Protein AF-A0A8J7XXK4-F1 (afdb_monomer)

pLDDT: mean 81.75, std 8.4, range [49.34, 93.06]

Sequence (155 aa):
YISVLEEFHLPYLMPAKKNKKIKRIIKETKNFPAVMPYTMRRYKKTVEFTLVLVKDKKGKVRAFATTLLVDVSQADNLFDLYGNRWSIETSYSMLGEVRTKTASVTYAVRWFLVLFGLLLRNGYYLFNDIVKKFDHVTLITFSEEIMKITMKKDG

Solvent-accessible surface area (backbone atoms only — not comparable to full-atom values): 9059 Å² total; per-residue (Å²): 108,69,76,55,36,59,74,68,69,52,81,47,77,45,77,43,79,82,42,77,65,54,51,47,52,60,69,71,53,83,67,74,53,37,64,43,84,40,77,50,75,57,93,95,48,73,48,78,34,35,36,38,36,40,63,43,97,85,70,48,78,44,48,30,39,22,68,61,95,68,52,53,90,46,45,60,60,53,49,56,59,54,48,55,58,52,53,51,58,52,49,53,55,54,38,60,72,67,30,79,90,73,88,70,86,52,66,67,61,56,52,48,46,52,54,50,27,52,49,53,53,53,46,51,54,52,52,52,53,51,51,51,53,50,55,53,49,50,52,51,55,50,53,54,52,50,50,53,55,54,62,64,70,78,113

Structure (mmCIF, N/CA/C/O backbone):
data_AF-A0A8J7XXK4-F1
#
_entry.id   AF-A0A8J7XXK4-F1
#
loop_
_atom_site.group_PDB
_atom_site.id
_atom_site.type_symbol
_atom_site.label_atom_id
_atom_site.label_alt_id
_atom_site.label_comp_id
_atom_site.label_asym_id
_atom_site.label_entity_id
_atom_site.label_seq_id
_atom_site.pdbx_PDB_ins_code
_atom_site.Cartn_x
_atom_site.Cartn_y
_atom_site.Cartn_z
_atom_site.occupancy
_atom_site.B_iso_or_equiv
_atom_site.auth_seq_id
_atom_site.auth_comp_id
_atom_site.auth_asym_id
_atom_site.auth_atom_id
_atom_site.pdbx_PDB_model_num
ATOM 1 N N . TYR A 1 1 ? -12.596 6.237 -12.091 1.00 65.06 1 TYR A N 1
ATOM 2 C CA . TYR A 1 1 ? -11.872 5.015 -11.709 1.00 65.06 1 TYR A CA 1
ATOM 3 C C . TYR A 1 1 ? -12.823 3.987 -11.134 1.00 65.06 1 TYR A C 1
ATOM 5 O O . TYR A 1 1 ? -13.106 3.061 -11.866 1.00 65.06 1 TYR A O 1
ATOM 13 N N . ILE A 1 2 ? -13.419 4.179 -9.950 1.00 71.69 2 ILE A N 1
ATOM 14 C CA . ILE A 1 2 ? -14.341 3.161 -9.396 1.00 71.69 2 ILE A CA 1
ATOM 15 C C . ILE A 1 2 ? -15.514 2.838 -10.328 1.00 71.69 2 ILE A C 1
ATOM 17 O O . ILE A 1 2 ? -15.748 1.680 -10.623 1.00 71.69 2 ILE A O 1
ATOM 21 N N . SER A 1 3 ? -16.156 3.862 -10.896 1.00 69.94 3 SER A N 1
ATOM 22 C CA . SER A 1 3 ? -17.280 3.668 -11.824 1.00 69.94 3 SER A CA 1
ATOM 23 C C . SER A 1 3 ? -16.941 2.873 -13.089 1.00 69.94 3 SER A C 1
ATOM 25 O O . SER A 1 3 ? -17.845 2.396 -13.747 1.00 69.94 3 SER A O 1
ATOM 27 N N . VAL A 1 4 ? -15.662 2.823 -13.478 1.00 77.62 4 VAL A N 1
ATOM 28 C CA . VAL A 1 4 ? -15.205 2.031 -14.633 1.00 77.62 4 VAL A CA 1
ATOM 29 C C . VAL A 1 4 ? -14.972 0.588 -14.191 1.00 77.62 4 VAL A C 1
ATOM 31 O O . VAL A 1 4 ? -15.300 -0.339 -14.908 1.00 77.62 4 VAL A O 1
ATOM 34 N N . LEU A 1 5 ? -14.445 0.382 -12.982 1.00 79.50 5 LEU A N 1
ATOM 35 C CA . LEU A 1 5 ? -14.254 -0.958 -12.422 1.00 79.50 5 LEU A CA 1
ATOM 36 C C . LEU A 1 5 ? -15.592 -1.662 -12.159 1.00 79.50 5 LEU A C 1
ATOM 38 O O . LEU A 1 5 ? -15.695 -2.857 -12.410 1.00 79.50 5 LEU A O 1
ATOM 42 N N . GLU A 1 6 ? -16.609 -0.917 -11.713 1.00 75.06 6 GLU A N 1
ATOM 43 C CA . GLU A 1 6 ? -17.985 -1.423 -11.603 1.00 75.06 6 GLU A CA 1
ATOM 44 C C . GLU A 1 6 ? -18.561 -1.832 -12.962 1.00 75.06 6 GLU A C 1
ATOM 46 O O . GLU A 1 6 ? -19.175 -2.888 -13.055 1.00 75.06 6 GLU A O 1
ATOM 51 N N . GLU A 1 7 ? -18.327 -1.039 -14.013 1.00 78.88 7 GLU A N 1
ATOM 52 C CA . GLU A 1 7 ? -18.795 -1.334 -15.377 1.00 78.88 7 GLU A CA 1
ATOM 53 C C . GLU A 1 7 ? -18.223 -2.653 -15.918 1.00 78.88 7 GLU A C 1
ATOM 55 O O . GLU A 1 7 ? -18.919 -3.389 -16.609 1.00 78.88 7 GLU A O 1
ATOM 60 N N . PHE A 1 8 ? -16.983 -2.993 -15.552 1.00 80.75 8 PHE A N 1
ATOM 61 C CA . PHE A 1 8 ? -16.341 -4.258 -15.925 1.00 80.75 8 PHE A CA 1
ATOM 62 C C . PHE A 1 8 ? -16.510 -5.379 -14.886 1.00 80.75 8 PHE A C 1
ATOM 64 O O . PHE A 1 8 ? -15.898 -6.434 -15.036 1.00 80.75 8 PHE A O 1
ATOM 71 N N . HIS A 1 9 ? -17.297 -5.167 -13.824 1.00 78.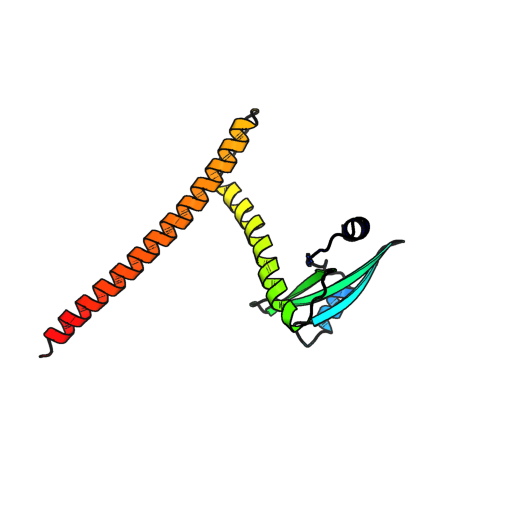19 9 HIS A N 1
ATOM 72 C CA . HIS A 1 9 ? -17.486 -6.119 -12.719 1.00 78.19 9 HIS A CA 1
ATOM 73 C C . HIS A 1 9 ? -16.173 -6.656 -12.118 1.00 78.19 9 HIS A C 1
ATOM 75 O O . HIS A 1 9 ? -16.098 -7.796 -11.656 1.00 78.19 9 HIS A O 1
ATOM 81 N N . LEU A 1 10 ? -15.119 -5.835 -12.112 1.00 84.12 10 LEU A N 1
ATOM 82 C CA . LEU A 1 10 ? -13.811 -6.255 -11.625 1.00 84.12 10 LEU A CA 1
ATOM 83 C C . LEU A 1 10 ? -13.718 -6.057 -10.108 1.00 84.12 10 LEU A C 1
ATOM 85 O O . LEU A 1 10 ? -13.879 -4.926 -9.633 1.00 84.12 10 LEU A O 1
ATOM 89 N N . PRO A 1 11 ? -13.395 -7.107 -9.331 1.00 84.69 11 PRO A N 1
ATOM 90 C CA . PRO A 1 11 ? -13.127 -6.945 -7.913 1.00 84.69 11 PRO A CA 1
ATOM 91 C C . PRO A 1 11 ? -11.886 -6.072 -7.724 1.00 84.69 11 PRO A C 1
ATOM 93 O O . PRO A 1 11 ? -10.870 -6.239 -8.401 1.00 84.69 11 PRO A O 1
ATOM 96 N N . TYR A 1 12 ? -11.953 -5.131 -6.785 1.00 87.44 12 TYR A N 1
ATOM 97 C CA . TYR A 1 12 ? -10.844 -4.221 -6.525 1.00 87.44 12 TYR A CA 1
ATOM 98 C C . TYR A 1 12 ? -10.587 -4.014 -5.038 1.00 87.44 12 TYR A C 1
ATOM 100 O O . TYR A 1 12 ? -11.476 -4.110 -4.193 1.00 87.44 12 TYR A O 1
ATOM 108 N N . LEU A 1 13 ? -9.343 -3.645 -4.748 1.00 88.88 13 LEU A N 1
ATOM 109 C CA . LEU A 1 13 ? -8.882 -3.117 -3.475 1.00 88.88 13 LEU A CA 1
ATOM 110 C C . LEU A 1 13 ? -7.990 -1.914 -3.776 1.00 88.88 13 LEU A C 1
ATOM 112 O O . LEU A 1 13 ? -7.030 -2.018 -4.543 1.00 88.88 13 LEU A O 1
ATOM 116 N N . MET A 1 14 ? -8.317 -0.754 -3.215 1.00 89.12 14 MET A N 1
ATOM 117 C CA . MET A 1 14 ? -7.556 0.472 -3.458 1.00 89.12 14 MET A CA 1
ATOM 118 C C . MET A 1 14 ? -7.688 1.473 -2.305 1.00 89.12 14 MET A C 1
ATOM 120 O O . MET A 1 14 ? -8.688 1.458 -1.587 1.00 89.12 14 MET A O 1
ATOM 124 N N . PRO A 1 15 ? -6.720 2.383 -2.114 1.00 88.88 15 PRO A N 1
ATOM 125 C CA . PRO A 1 15 ? -6.815 3.425 -1.104 1.00 88.88 15 PRO A CA 1
ATOM 126 C C . PRO A 1 15 ? -8.005 4.344 -1.387 1.00 88.88 15 PRO A C 1
ATOM 128 O O . PRO A 1 15 ? -8.162 4.894 -2.481 1.00 88.88 15 PRO A O 1
ATOM 131 N N . ALA A 1 16 ? -8.833 4.559 -0.370 1.00 88.75 16 ALA A N 1
ATOM 132 C CA . ALA A 1 16 ? -9.951 5.479 -0.444 1.00 88.75 16 ALA A CA 1
ATOM 133 C C . ALA A 1 16 ? -9.450 6.930 -0.370 1.00 88.75 16 ALA A C 1
ATOM 135 O O . ALA A 1 16 ? -8.697 7.321 0.532 1.00 88.75 16 ALA A O 1
ATOM 136 N N . LYS A 1 17 ? -9.906 7.776 -1.301 1.00 84.50 17 LYS A N 1
ATOM 137 C CA . LYS A 1 17 ? -9.600 9.212 -1.271 1.00 84.50 17 LYS A CA 1
ATOM 138 C C . LYS A 1 17 ? -10.250 9.843 -0.038 1.00 84.50 17 LYS A C 1
ATOM 140 O O . LYS A 1 17 ? -11.468 9.812 0.107 1.00 84.50 17 LYS A O 1
ATOM 145 N N . LYS A 1 18 ? -9.446 10.462 0.835 1.00 82.06 18 LYS A N 1
ATOM 146 C CA . LYS A 1 18 ? -9.906 11.073 2.097 1.00 82.06 18 LYS A CA 1
ATOM 147 C C . LYS A 1 18 ? -10.739 12.345 1.866 1.00 82.06 18 LYS A C 1
ATOM 149 O O . LYS A 1 18 ? -10.266 13.462 2.077 1.00 82.06 18 LYS A O 1
ATOM 154 N N . ASN A 1 19 ? -11.992 12.172 1.457 1.00 85.12 19 ASN A N 1
ATOM 155 C CA . ASN A 1 19 ? -12.988 13.240 1.354 1.00 85.12 19 ASN A CA 1
ATOM 156 C C . ASN A 1 19 ? -13.443 13.709 2.746 1.00 85.12 19 ASN A C 1
ATOM 158 O O . ASN A 1 19 ? -13.247 12.999 3.732 1.00 85.12 19 ASN A O 1
ATOM 162 N N . LYS A 1 20 ? -14.098 14.879 2.837 1.00 86.31 20 LYS A N 1
ATOM 163 C CA . LYS A 1 20 ? -14.615 15.426 4.113 1.00 86.31 20 LYS A CA 1
ATOM 164 C C . LYS A 1 20 ? -15.434 14.389 4.905 1.00 86.31 20 LYS A C 1
ATOM 166 O O . LYS A 1 20 ? -15.213 14.245 6.101 1.00 86.31 20 LYS A O 1
ATOM 171 N N . LYS A 1 21 ? -16.287 13.608 4.224 1.00 86.81 21 LYS A N 1
ATOM 172 C CA . LYS A 1 21 ? -17.058 12.503 4.827 1.00 86.81 21 LYS A CA 1
ATOM 173 C C . LYS A 1 21 ? -16.168 11.400 5.405 1.00 86.81 21 LYS A C 1
ATOM 175 O O . LYS A 1 21 ? -16.293 11.086 6.575 1.00 86.81 21 LYS A O 1
ATOM 180 N N . ILE A 1 22 ? -15.227 10.865 4.626 1.00 86.00 22 ILE A N 1
ATOM 181 C CA . ILE A 1 22 ? -14.320 9.802 5.096 1.00 86.00 22 ILE A CA 1
ATOM 182 C C . ILE A 1 22 ? -13.448 10.299 6.255 1.00 86.00 22 ILE A C 1
ATOM 184 O O . ILE A 1 22 ? -13.238 9.577 7.219 1.00 86.00 22 ILE A O 1
ATOM 188 N N . LYS A 1 23 ? -12.982 11.554 6.219 1.00 87.88 23 LYS A N 1
ATOM 189 C CA . LYS A 1 23 ? -12.253 12.156 7.348 1.00 87.88 23 LYS A CA 1
ATOM 190 C C . LYS A 1 23 ? -13.109 12.241 8.614 1.00 87.88 23 LYS A C 1
ATOM 192 O O . LYS A 1 23 ? -12.571 12.064 9.699 1.00 87.88 23 LYS A O 1
ATOM 197 N N . ARG A 1 24 ? -14.406 12.528 8.476 1.00 89.56 24 ARG A N 1
ATOM 198 C CA . ARG A 1 24 ? -15.360 12.540 9.589 1.00 89.56 24 ARG A CA 1
ATOM 199 C C . ARG A 1 24 ? -15.573 11.131 10.146 1.00 89.56 24 ARG A C 1
ATOM 201 O O . ARG A 1 24 ? -15.362 10.944 11.334 1.00 89.56 24 ARG A O 1
ATOM 208 N N . ILE A 1 25 ? -15.822 10.149 9.278 1.00 89.88 25 ILE A N 1
ATOM 209 C CA . ILE A 1 25 ? -15.951 8.733 9.660 1.00 89.88 25 ILE A CA 1
ATOM 210 C C . ILE A 1 25 ? -14.699 8.259 10.411 1.00 89.88 25 ILE A C 1
ATOM 212 O O . ILE A 1 25 ? -14.811 7.666 11.475 1.00 89.88 25 ILE A O 1
ATOM 216 N N . ILE A 1 26 ? -13.499 8.592 9.922 1.00 88.88 26 ILE A N 1
ATOM 217 C CA . ILE A 1 26 ? -12.234 8.252 10.597 1.00 88.88 26 ILE A CA 1
ATOM 218 C C . ILE A 1 26 ? -12.151 8.848 12.012 1.00 88.88 26 ILE A C 1
ATOM 220 O O . ILE A 1 26 ? -11.579 8.214 12.888 1.00 88.88 26 ILE A O 1
ATOM 224 N N . LYS A 1 27 ? -12.680 10.059 12.238 1.00 88.00 27 LYS A N 1
ATOM 225 C CA . LYS A 1 27 ? -12.685 10.700 13.566 1.00 88.00 27 LYS A CA 1
ATOM 226 C C . LYS A 1 27 ? -13.733 10.103 14.506 1.00 88.00 27 LYS A C 1
ATOM 228 O O . LYS A 1 27 ? -13.501 10.052 15.705 1.00 88.00 27 LYS A O 1
ATOM 233 N N . GLU A 1 28 ? -14.883 9.714 13.966 1.00 90.00 28 GLU A N 1
ATOM 234 C CA . GLU A 1 28 ? -15.996 9.135 14.730 1.00 90.00 28 GLU A CA 1
ATOM 235 C C . GLU A 1 28 ? -15.746 7.657 15.075 1.00 90.00 28 GLU A C 1
ATOM 237 O O . GLU A 1 28 ? -16.246 7.157 16.080 1.00 90.00 28 GLU A O 1
ATOM 242 N N . THR A 1 29 ? -14.929 6.967 14.276 1.00 88.81 29 THR A N 1
ATOM 243 C CA . THR A 1 29 ? -14.558 5.565 14.495 1.00 88.81 29 THR A CA 1
ATOM 244 C C . THR A 1 29 ? -13.586 5.442 15.669 1.00 88.81 29 THR A C 1
ATOM 246 O O . THR A 1 29 ? -12.462 5.939 15.606 1.00 88.81 29 THR A O 1
ATOM 249 N N . LYS A 1 30 ? -14.012 4.752 16.733 1.00 83.50 30 LYS A N 1
ATOM 250 C CA . LYS A 1 30 ? -13.186 4.485 17.925 1.00 83.50 30 LYS A CA 1
ATOM 251 C C . LYS A 1 30 ? -12.437 3.151 17.855 1.00 83.50 30 LYS A C 1
ATOM 253 O O . LYS A 1 30 ? -11.295 3.082 18.302 1.00 83.50 30 LYS A O 1
ATOM 258 N N . ASN A 1 31 ? -13.055 2.130 17.259 1.00 86.12 31 ASN A N 1
ATOM 259 C CA . ASN A 1 31 ? -12.498 0.780 17.174 1.00 86.12 31 ASN A CA 1
ATOM 260 C C . ASN A 1 31 ? -11.933 0.521 15.776 1.00 86.12 31 ASN A C 1
ATOM 262 O O . ASN A 1 31 ? -12.589 0.815 14.779 1.00 86.12 31 ASN A O 1
ATOM 266 N N . PHE A 1 32 ? -10.722 -0.029 15.721 1.00 86.75 32 PHE A N 1
ATOM 267 C CA . PHE A 1 32 ? -10.061 -0.466 14.494 1.00 86.75 32 PHE A CA 1
ATOM 268 C C . PHE A 1 32 ? -9.635 -1.933 14.654 1.00 86.75 32 PHE A C 1
ATOM 270 O O . PHE A 1 32 ? -9.229 -2.290 15.762 1.00 86.75 32 PHE A O 1
ATOM 277 N N . PRO A 1 33 ? -9.659 -2.741 13.583 1.00 89.94 33 PRO A N 1
ATOM 278 C CA . PRO A 1 33 ? -10.149 -2.410 12.242 1.00 89.94 33 PRO A CA 1
ATOM 279 C C . PRO A 1 33 ? -11.673 -2.199 12.186 1.00 89.94 33 PRO A C 1
ATOM 281 O O . PRO A 1 33 ? -12.415 -2.682 13.035 1.00 89.94 33 PRO A O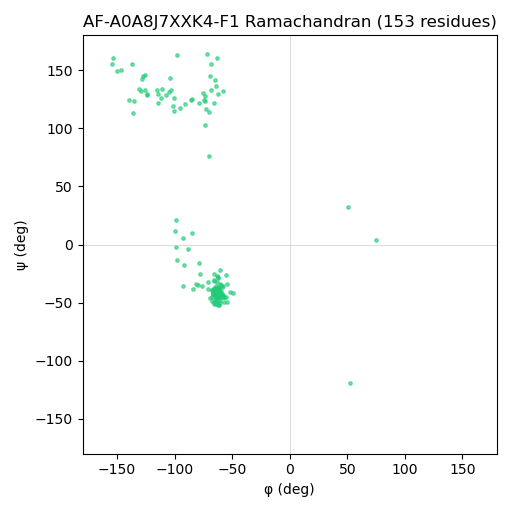 1
ATOM 284 N N . ALA A 1 34 ? -12.143 -1.425 11.206 1.00 90.81 34 ALA A N 1
ATOM 285 C CA . ALA A 1 34 ? -13.569 -1.186 10.988 1.00 90.81 34 ALA A CA 1
ATOM 286 C C . ALA A 1 34 ? -13.931 -1.408 9.522 1.00 9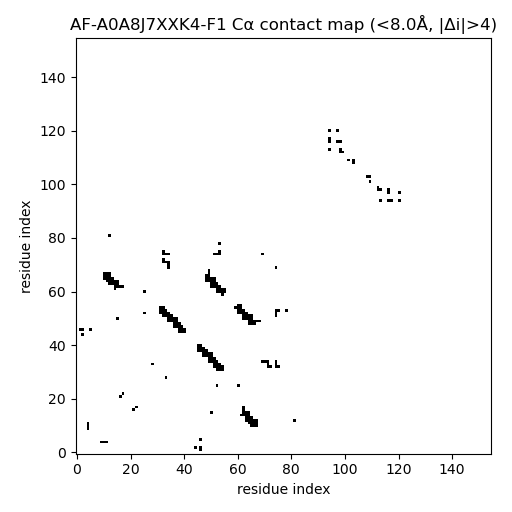0.81 34 ALA A C 1
ATOM 288 O O . ALA A 1 34 ? -13.254 -0.902 8.624 1.00 90.81 34 ALA A O 1
ATOM 289 N N . VAL A 1 35 ? -15.021 -2.134 9.292 1.00 91.75 35 VAL A N 1
ATOM 290 C CA . VAL A 1 35 ? -15.549 -2.432 7.961 1.00 91.75 35 VAL A CA 1
ATOM 291 C C . VAL A 1 35 ? -16.992 -1.957 7.900 1.00 91.75 35 VAL A C 1
ATOM 293 O O . VAL A 1 35 ? -17.783 -2.254 8.790 1.00 91.75 35 VAL A O 1
ATOM 296 N N . MET A 1 36 ? -17.334 -1.182 6.874 1.00 92.19 36 MET A N 1
ATOM 297 C CA . MET A 1 36 ? -18.692 -0.669 6.701 1.00 92.19 36 MET A CA 1
ATOM 298 C C . MET A 1 36 ? -19.039 -0.474 5.225 1.00 92.19 36 MET A C 1
ATOM 300 O O . MET A 1 36 ? -18.157 -0.130 4.434 1.00 92.19 36 MET A O 1
ATOM 304 N N . PRO A 1 37 ? -20.314 -0.625 4.835 1.00 90.69 37 PRO A N 1
ATOM 305 C CA . PRO A 1 37 ? -20.760 -0.218 3.511 1.00 90.69 37 PRO A CA 1
ATOM 306 C C . PRO A 1 37 ? -20.634 1.304 3.355 1.00 90.69 37 PRO A C 1
ATOM 308 O O . PRO A 1 37 ? -20.885 2.075 4.285 1.00 90.69 37 PRO A O 1
ATOM 311 N N . TYR A 1 38 ? -20.231 1.755 2.171 1.00 89.69 38 TYR A N 1
ATOM 312 C CA . TYR A 1 38 ? -20.075 3.165 1.849 1.00 89.69 38 TYR A CA 1
ATOM 313 C C . TYR A 1 38 ? -20.571 3.478 0.442 1.00 89.69 38 TYR A C 1
ATOM 315 O O . TYR A 1 38 ? -20.072 2.968 -0.559 1.00 89.69 38 TYR A O 1
ATOM 323 N N . THR A 1 39 ? -21.499 4.426 0.374 1.00 87.19 39 THR A N 1
ATOM 324 C CA . THR A 1 39 ? -22.027 4.929 -0.891 1.00 87.19 39 THR A CA 1
ATOM 325 C C . THR A 1 39 ? -21.379 6.265 -1.234 1.00 87.19 39 THR A C 1
ATOM 327 O O . THR A 1 39 ? -21.506 7.269 -0.517 1.00 87.19 39 THR A O 1
ATOM 330 N N . MET A 1 40 ? -20.694 6.310 -2.373 1.00 84.69 40 MET A N 1
ATOM 331 C CA . MET A 1 40 ? -20.127 7.529 -2.927 1.00 84.69 40 MET A CA 1
ATOM 332 C C . MET A 1 40 ? -21.021 8.063 -4.041 1.00 84.69 40 MET A C 1
ATOM 334 O O . MET A 1 40 ? -21.122 7.479 -5.115 1.00 84.69 40 MET A O 1
ATOM 338 N N . ARG A 1 41 ? -21.607 9.242 -3.818 1.00 82.56 41 ARG A N 1
ATOM 339 C CA . ARG A 1 41 ? -22.350 9.971 -4.850 1.00 82.56 41 ARG A CA 1
ATOM 340 C C . ARG A 1 41 ? -21.489 11.080 -5.441 1.00 82.56 41 ARG A C 1
ATOM 342 O O . ARG A 1 41 ? -20.985 11.936 -4.709 1.00 82.56 41 ARG A O 1
ATOM 349 N N . ARG A 1 42 ? -21.335 11.093 -6.765 1.00 79.25 42 ARG A N 1
ATOM 350 C CA . ARG A 1 42 ? -20.688 12.182 -7.505 1.00 79.25 42 ARG A CA 1
ATOM 351 C C . ARG A 1 42 ? -21.510 12.516 -8.750 1.00 79.25 42 ARG A C 1
ATOM 353 O O . ARG A 1 42 ? -21.578 11.728 -9.689 1.00 79.25 42 ARG A O 1
ATOM 360 N N . TYR A 1 43 ? -22.099 13.713 -8.763 1.00 79.75 43 TYR A N 1
ATOM 361 C CA . TYR A 1 43 ? -23.044 14.154 -9.797 1.00 79.75 43 TYR A CA 1
ATOM 362 C C . TYR A 1 43 ? -24.182 13.133 -10.000 1.00 79.75 43 TYR A C 1
ATOM 364 O O . TYR A 1 43 ? -24.916 12.854 -9.051 1.00 79.75 43 TYR A O 1
ATOM 372 N N . LYS A 1 44 ? -24.316 12.579 -11.214 1.00 77.31 44 LYS A N 1
ATOM 373 C CA . LYS A 1 44 ? -25.331 11.582 -11.589 1.00 77.31 44 LYS A CA 1
ATOM 374 C C . LYS A 1 44 ? -24.909 10.127 -11.336 1.00 77.31 44 LYS A C 1
ATOM 376 O O . LYS A 1 44 ? -25.715 9.239 -11.572 1.00 77.31 44 LYS A O 1
ATOM 381 N N . LYS A 1 45 ? -23.674 9.867 -10.886 1.00 79.38 45 LYS A N 1
ATOM 382 C CA . LYS A 1 45 ? -23.191 8.505 -10.614 1.00 79.38 45 LYS A CA 1
ATOM 383 C C . LYS A 1 45 ? -23.145 8.236 -9.111 1.00 79.38 45 LYS A C 1
ATOM 385 O O . LYS A 1 45 ? -22.588 9.032 -8.345 1.00 79.38 45 LYS A O 1
ATOM 390 N N . THR A 1 46 ? -23.714 7.105 -8.722 1.00 84.00 46 THR A N 1
ATOM 391 C CA . THR A 1 46 ? -23.664 6.549 -7.371 1.00 84.00 46 THR A CA 1
ATOM 392 C C . THR A 1 46 ? -22.907 5.236 -7.458 1.00 84.00 46 THR A C 1
ATOM 394 O O . THR A 1 46 ? -23.149 4.467 -8.378 1.00 84.00 46 THR A O 1
ATOM 397 N N . VAL A 1 47 ? -21.956 5.047 -6.553 1.00 83.81 47 VAL A N 1
ATOM 398 C CA . VAL A 1 47 ? -21.050 3.896 -6.508 1.00 83.81 47 VAL A CA 1
ATOM 399 C C . VAL A 1 47 ? -21.095 3.352 -5.088 1.00 83.81 47 VAL A C 1
ATOM 401 O O . VAL A 1 47 ? -20.974 4.139 -4.139 1.00 83.81 47 VAL A O 1
ATOM 404 N N . GLU A 1 48 ? -21.249 2.044 -4.938 1.00 87.62 48 GLU A N 1
ATOM 405 C CA . GLU A 1 48 ? -21.339 1.377 -3.639 1.00 87.62 48 GLU A CA 1
ATOM 406 C C . GLU A 1 48 ? -20.142 0.463 -3.429 1.00 87.62 48 GLU A C 1
ATOM 408 O O . GLU A 1 48 ? -19.770 -0.327 -4.290 1.00 87.62 48 GLU A O 1
ATOM 413 N N . PHE A 1 49 ? -19.491 0.600 -2.279 1.00 89.81 49 PHE A N 1
ATOM 414 C CA . PHE A 1 49 ? -18.342 -0.226 -1.949 1.00 89.81 49 PHE A CA 1
ATOM 415 C C . PHE A 1 49 ? -18.168 -0.374 -0.448 1.00 89.81 49 PHE A C 1
ATOM 417 O O . PHE A 1 49 ? -18.630 0.446 0.343 1.00 89.81 49 PHE A O 1
ATOM 424 N N . THR A 1 50 ? -17.423 -1.390 -0.049 1.00 91.69 50 THR A N 1
ATOM 425 C CA . THR A 1 50 ? -17.017 -1.604 1.333 1.00 91.69 50 THR A CA 1
ATOM 426 C C . THR A 1 50 ? -15.844 -0.683 1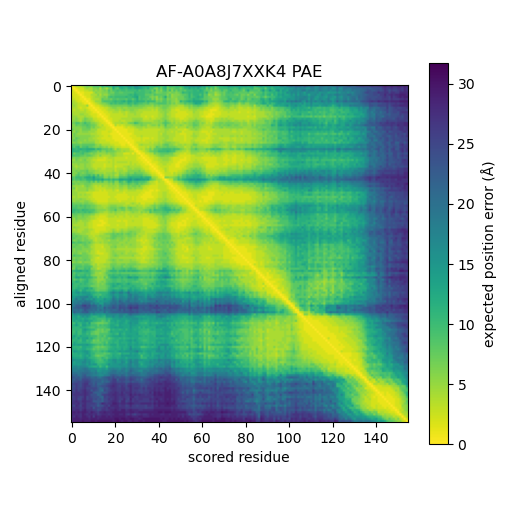.667 1.00 91.69 50 THR A C 1
ATOM 428 O O . THR A 1 50 ? -14.794 -0.707 1.016 1.00 91.69 50 THR A O 1
ATOM 431 N N . LEU A 1 51 ? -16.023 0.165 2.678 1.00 91.81 51 LEU A N 1
ATOM 432 C CA . LEU A 1 51 ? -14.976 0.994 3.257 1.00 91.81 51 LEU A CA 1
ATOM 433 C C . LEU A 1 51 ? -14.319 0.234 4.411 1.00 91.81 51 LEU A C 1
ATOM 435 O O . LEU A 1 51 ? -14.972 -0.106 5.395 1.00 91.81 51 LEU A O 1
ATOM 439 N N . VAL A 1 52 ? -13.012 0.025 4.299 1.00 93.06 52 VAL A N 1
ATOM 440 C CA . VAL A 1 52 ? -12.191 -0.639 5.314 1.00 93.06 52 VAL A CA 1
ATOM 441 C C . VAL A 1 52 ? -11.245 0.386 5.932 1.00 93.06 52 VAL A C 1
ATOM 443 O O . VAL A 1 52 ? -10.518 1.085 5.219 1.00 93.06 52 VAL A O 1
ATOM 446 N N . LEU A 1 53 ? -11.256 0.499 7.257 1.00 93.00 53 LEU A N 1
ATOM 447 C CA . LEU A 1 53 ? -10.384 1.373 8.033 1.00 93.00 53 LEU A CA 1
ATOM 448 C C . LEU A 1 53 ? -9.443 0.534 8.894 1.00 93.00 53 LEU A C 1
ATOM 450 O O . LEU A 1 53 ? -9.892 -0.228 9.745 1.00 93.00 53 LEU A O 1
ATOM 454 N N . VAL A 1 54 ? -8.141 0.727 8.701 1.00 91.88 54 VAL A N 1
ATOM 455 C CA . VAL A 1 54 ? -7.080 -0.006 9.407 1.00 91.88 54 VAL A CA 1
ATOM 456 C C . VAL A 1 54 ? -6.097 0.988 10.010 1.00 91.88 54 VAL A C 1
ATOM 458 O O . VAL A 1 54 ? -5.799 2.033 9.414 1.00 91.88 54 VAL A O 1
ATOM 461 N N . LYS A 1 55 ? -5.592 0.685 11.206 1.00 90.50 55 LYS A N 1
ATOM 462 C CA . LYS A 1 55 ? -4.560 1.482 11.868 1.00 90.50 55 LYS A CA 1
ATOM 463 C C . LYS A 1 55 ? -3.194 0.873 11.555 1.00 90.50 55 LYS A C 1
ATOM 465 O O . LYS A 1 55 ? -2.911 -0.257 11.912 1.00 90.50 55 LYS A O 1
ATOM 470 N N . ASP A 1 56 ? -2.354 1.647 10.878 1.00 85.06 56 ASP A N 1
ATOM 471 C CA . ASP A 1 56 ? -0.969 1.272 10.571 1.00 85.06 56 ASP A CA 1
ATOM 472 C C . ASP A 1 56 ? -0.154 1.111 11.876 1.00 85.06 56 ASP A C 1
ATOM 474 O O . ASP A 1 56 ? -0.500 1.717 12.895 1.00 85.06 56 ASP A O 1
ATOM 478 N N . LYS A 1 57 ? 0.983 0.400 11.842 1.00 81.94 57 LYS A N 1
ATOM 479 C CA . LYS A 1 57 ? 1.898 0.212 12.992 1.00 81.94 57 LYS A CA 1
ATOM 480 C C . LYS A 1 57 ? 2.363 1.543 13.600 1.00 81.94 57 LYS A C 1
ATOM 482 O O . LYS A 1 57 ? 2.650 1.632 14.786 1.00 81.94 57 LYS A O 1
ATOM 487 N N . LYS A 1 58 ? 2.376 2.613 12.794 1.00 82.12 58 LYS A N 1
ATOM 488 C CA . LYS A 1 58 ? 2.677 4.001 13.204 1.00 82.12 58 LYS A CA 1
ATOM 489 C C . LYS A 1 58 ? 1.470 4.769 13.769 1.00 82.12 58 LYS A C 1
ATOM 491 O O . LYS A 1 58 ? 1.502 5.991 13.874 1.00 82.12 58 LYS A O 1
ATOM 496 N N . GLY A 1 59 ? 0.355 4.091 14.026 1.00 82.88 59 GLY A N 1
ATOM 497 C CA . GLY A 1 59 ? -0.882 4.669 14.544 1.00 82.88 59 GLY A CA 1
ATOM 498 C C . GLY A 1 59 ? -1.712 5.475 13.537 1.00 82.88 59 GLY A C 1
ATOM 499 O O . GLY A 1 59 ? -2.739 6.047 13.904 1.00 82.88 59 GLY A O 1
ATOM 500 N N . LYS A 1 60 ? -1.304 5.529 12.263 1.00 87.12 60 LYS A N 1
ATOM 501 C CA . LYS A 1 60 ? -1.981 6.309 11.219 1.00 87.12 60 LYS A CA 1
ATOM 502 C C . LYS A 1 60 ? -3.138 5.518 10.613 1.00 87.12 60 LYS A C 1
ATOM 504 O O . LYS A 1 60 ? -2.930 4.444 10.062 1.00 87.12 60 LYS A O 1
ATOM 509 N N . VAL A 1 61 ? -4.339 6.099 10.615 1.00 89.31 61 VAL A N 1
ATOM 510 C CA . VAL A 1 61 ? -5.512 5.465 9.994 1.00 89.31 61 VAL A CA 1
ATOM 511 C C . VAL A 1 61 ? -5.425 5.526 8.466 1.00 89.31 61 VAL A C 1
ATOM 513 O O . VAL A 1 61 ? -5.311 6.603 7.846 1.00 89.31 61 VAL A O 1
ATOM 516 N N . ARG A 1 62 ? -5.496 4.348 7.857 1.00 89.62 62 ARG A N 1
ATOM 517 C CA . ARG A 1 62 ? -5.581 4.103 6.420 1.00 89.62 62 ARG A CA 1
ATOM 518 C C . ARG A 1 62 ? -7.016 3.717 6.081 1.00 89.62 62 ARG A C 1
ATOM 520 O O . ARG A 1 62 ? -7.693 3.079 6.874 1.00 89.62 62 ARG A O 1
ATOM 527 N N . ALA A 1 63 ? -7.478 4.169 4.923 1.00 91.44 63 ALA A N 1
ATOM 528 C CA . ALA A 1 63 ? -8.829 3.914 4.449 1.00 91.44 63 ALA A CA 1
ATOM 529 C C . ALA A 1 63 ? -8.742 3.285 3.063 1.00 91.44 63 ALA A C 1
ATOM 531 O O . ALA A 1 63 ? -8.014 3.803 2.211 1.00 91.44 63 ALA A O 1
ATOM 532 N N . PHE A 1 64 ? -9.490 2.213 2.845 1.00 91.38 64 PHE A N 1
ATOM 533 C CA . PHE A 1 64 ? -9.531 1.452 1.605 1.00 91.38 64 PHE A CA 1
ATOM 534 C C . PHE A 1 64 ? -10.962 1.302 1.120 1.00 91.38 64 PHE A C 1
ATOM 536 O O . PHE A 1 64 ? -11.886 1.201 1.917 1.00 91.38 64 PHE A O 1
ATOM 543 N N . ALA A 1 65 ? -11.122 1.316 -0.194 1.00 91.12 65 ALA A N 1
ATOM 544 C CA . ALA A 1 65 ? -12.356 1.001 -0.884 1.00 91.12 65 ALA A CA 1
ATOM 545 C C . ALA A 1 65 ? -12.189 -0.368 -1.544 1.00 91.12 65 ALA A C 1
ATOM 547 O O . ALA A 1 65 ? -11.205 -0.588 -2.262 1.00 91.12 65 ALA A O 1
ATOM 548 N N . THR A 1 66 ? -13.137 -1.268 -1.311 1.00 90.50 66 THR A N 1
ATOM 549 C CA . THR A 1 66 ? -13.125 -2.605 -1.896 1.00 90.50 66 THR A CA 1
ATOM 550 C C . THR A 1 66 ? -14.530 -3.115 -2.191 1.00 90.50 66 THR A C 1
ATOM 552 O O . THR A 1 66 ? -15.480 -2.741 -1.513 1.00 90.50 66 THR A O 1
ATOM 555 N N . THR A 1 67 ? -14.651 -3.963 -3.207 1.00 88.69 67 THR A N 1
ATOM 556 C CA . THR A 1 67 ? -15.867 -4.753 -3.488 1.00 88.69 67 THR A CA 1
ATOM 557 C C . THR A 1 67 ? -15.732 -6.182 -2.949 1.00 88.69 67 THR A C 1
ATOM 559 O O . THR A 1 67 ? -16.652 -6.982 -3.053 1.00 88.69 67 THR A O 1
ATOM 562 N N . LEU A 1 68 ? -14.577 -6.522 -2.366 1.00 86.81 68 LEU A N 1
ATOM 563 C CA . LEU A 1 68 ? -14.351 -7.822 -1.749 1.00 86.81 68 LEU A CA 1
ATOM 564 C C . LEU A 1 68 ? -15.196 -7.955 -0.476 1.00 86.81 68 LEU A C 1
ATOM 566 O O . LEU A 1 68 ? -15.379 -6.989 0.272 1.00 86.81 68 LEU A O 1
ATOM 570 N N . LEU A 1 69 ? -15.670 -9.173 -0.216 1.00 84.75 69 LEU A N 1
ATOM 571 C CA . LEU A 1 69 ? -16.274 -9.537 1.061 1.00 84.75 69 LEU A CA 1
ATOM 572 C C . LEU A 1 69 ? -15.153 -9.665 2.093 1.00 84.75 69 LEU A C 1
ATOM 574 O O . LEU A 1 69 ? -14.389 -10.628 2.084 1.00 84.75 69 LEU A O 1
ATOM 578 N N . VAL A 1 70 ? -15.023 -8.647 2.937 1.00 86.38 70 VAL A N 1
ATOM 579 C CA . VAL A 1 70 ? -13.969 -8.543 3.947 1.00 86.38 70 VAL A CA 1
ATOM 580 C C . VAL A 1 70 ? -14.637 -8.362 5.291 1.00 86.38 70 VAL A C 1
ATOM 582 O O . VAL A 1 70 ? -15.490 -7.493 5.442 1.00 86.38 70 VAL A O 1
ATOM 585 N N . ASP A 1 71 ? -14.233 -9.172 6.257 1.00 89.25 71 ASP A N 1
ATOM 586 C CA . ASP A 1 71 ? -14.636 -9.016 7.646 1.00 89.25 71 ASP A CA 1
ATOM 587 C C . ASP A 1 71 ? -13.551 -8.275 8.446 1.00 89.25 71 ASP A C 1
ATOM 589 O O . ASP A 1 71 ? -12.395 -8.174 8.023 1.00 89.25 71 ASP A O 1
ATOM 593 N N . VAL A 1 72 ? -13.915 -7.765 9.621 1.00 88.50 72 VAL A N 1
ATOM 594 C CA . VAL A 1 72 ? -13.019 -7.082 10.562 1.00 88.50 72 VAL A CA 1
ATOM 595 C C . VAL A 1 72 ? -11.781 -7.933 10.858 1.00 88.50 72 VAL A C 1
ATOM 597 O O . VAL A 1 72 ? -10.670 -7.410 10.843 1.00 88.50 72 VAL A O 1
ATOM 600 N N . SER A 1 73 ? -11.951 -9.248 11.024 1.00 88.44 73 SER A N 1
ATOM 601 C CA . SER A 1 73 ? -10.853 -10.198 11.260 1.00 88.44 73 SER A CA 1
ATOM 602 C C . SER A 1 73 ? -9.830 -10.281 10.115 1.00 88.44 73 SER A C 1
ATOM 604 O O . SER A 1 73 ? -8.661 -10.575 10.349 1.00 88.44 73 SER A O 1
ATOM 606 N N . GLN A 1 74 ? -10.250 -10.007 8.876 1.00 88.56 74 GLN A N 1
ATOM 607 C CA . GLN A 1 74 ? -9.415 -10.101 7.673 1.00 88.56 74 GLN A CA 1
ATOM 608 C C . GLN A 1 74 ? -8.841 -8.749 7.234 1.00 88.56 74 GLN A C 1
ATOM 610 O O . GLN A 1 74 ? -7.948 -8.701 6.388 1.00 88.56 74 GLN A O 1
ATOM 615 N N . ALA A 1 75 ? -9.348 -7.644 7.785 1.00 88.31 75 ALA A N 1
ATOM 616 C CA . ALA A 1 75 ? -9.017 -6.294 7.346 1.00 88.31 75 ALA A CA 1
ATOM 617 C C . ALA A 1 75 ? -7.521 -5.960 7.488 1.00 88.31 75 ALA A C 1
ATOM 619 O O . ALA A 1 75 ? -6.946 -5.359 6.579 1.00 88.31 75 ALA A O 1
ATOM 620 N N . ASP A 1 76 ? -6.887 -6.377 8.587 1.00 87.88 76 ASP A N 1
ATOM 621 C CA . ASP A 1 76 ? -5.459 -6.134 8.827 1.00 87.88 76 ASP A CA 1
ATOM 622 C C . ASP A 1 76 ? -4.577 -6.948 7.869 1.00 87.88 76 ASP A C 1
ATOM 624 O O . ASP A 1 76 ? -3.699 -6.392 7.209 1.00 87.88 76 ASP A O 1
ATOM 628 N N . ASN A 1 77 ? -4.878 -8.238 7.686 1.00 88.19 77 ASN A N 1
ATOM 629 C CA . ASN A 1 77 ? -4.173 -9.086 6.717 1.00 88.19 77 ASN A CA 1
ATOM 630 C C . ASN A 1 77 ? -4.301 -8.547 5.289 1.00 88.19 77 ASN A C 1
ATOM 632 O O . ASN A 1 77 ? -3.331 -8.513 4.530 1.00 88.19 77 ASN A O 1
ATOM 636 N N . LEU A 1 78 ? -5.498 -8.094 4.915 1.00 86.25 78 LEU A N 1
ATOM 637 C CA . LEU A 1 78 ? -5.741 -7.508 3.604 1.00 86.25 78 LEU A CA 1
ATOM 638 C C . LEU A 1 78 ? -4.947 -6.209 3.405 1.00 86.25 78 LEU A C 1
ATOM 640 O O . LEU A 1 78 ? -4.466 -5.939 2.302 1.00 86.25 78 LEU A O 1
ATOM 644 N N . PHE A 1 79 ? -4.786 -5.411 4.463 1.00 85.75 79 PHE A N 1
ATOM 645 C CA . PHE A 1 79 ? -3.948 -4.218 4.443 1.00 85.75 79 PHE A CA 1
ATOM 646 C C . PHE A 1 79 ? -2.469 -4.557 4.239 1.00 85.75 79 PHE A C 1
ATOM 648 O O . PHE A 1 79 ? -1.821 -3.939 3.390 1.00 85.75 79 PHE A O 1
ATOM 655 N N . ASP A 1 80 ? -1.955 -5.553 4.954 1.00 86.38 80 ASP A N 1
ATOM 656 C CA . ASP A 1 80 ? -0.566 -5.997 4.823 1.00 86.38 80 ASP A CA 1
ATOM 657 C C . ASP A 1 80 ? -0.288 -6.560 3.420 1.00 86.38 80 ASP A C 1
ATOM 659 O O . ASP A 1 80 ? 0.685 -6.169 2.769 1.00 86.38 80 ASP A O 1
ATOM 663 N N . LEU A 1 81 ? -1.203 -7.376 2.885 1.00 85.44 81 LEU A N 1
ATOM 664 C CA . LEU A 1 81 ? -1.156 -7.863 1.502 1.00 85.44 81 LEU A CA 1
ATOM 665 C C . LEU A 1 81 ? -1.174 -6.715 0.488 1.00 85.44 81 LEU A C 1
ATOM 667 O O . LEU A 1 81 ? -0.404 -6.725 -0.474 1.00 85.44 81 LEU A O 1
ATOM 671 N N . TYR A 1 82 ? -2.006 -5.692 0.705 1.00 86.56 82 TYR A N 1
ATOM 672 C CA . TYR A 1 82 ? -2.000 -4.497 -0.139 1.00 86.56 82 TYR A CA 1
ATOM 673 C C . TYR A 1 82 ? -0.668 -3.738 -0.051 1.00 86.56 82 TYR A C 1
ATOM 675 O O . TYR A 1 82 ? -0.216 -3.166 -1.045 1.00 86.56 82 TYR A O 1
ATOM 683 N N . GLY A 1 83 ? -0.001 -3.759 1.104 1.00 81.19 83 GLY A N 1
ATOM 684 C CA . GLY A 1 83 ? 1.346 -3.220 1.292 1.00 81.19 83 GLY A CA 1
ATOM 685 C C . GLY A 1 83 ? 2.368 -3.791 0.303 1.00 81.19 83 GLY A C 1
ATOM 686 O O . GLY A 1 83 ? 3.209 -3.045 -0.204 1.00 81.19 83 GLY A O 1
ATOM 687 N N . ASN A 1 84 ? 2.237 -5.061 -0.090 1.00 82.31 84 ASN A N 1
ATOM 688 C CA . ASN A 1 84 ? 3.115 -5.679 -1.091 1.00 82.31 84 ASN A CA 1
ATOM 689 C C . ASN A 1 84 ? 3.022 -4.995 -2.464 1.00 82.31 84 ASN A C 1
ATOM 691 O O . ASN A 1 84 ? 4.016 -4.924 -3.186 1.00 82.31 84 ASN A O 1
ATOM 695 N N . ARG A 1 85 ? 1.876 -4.395 -2.814 1.00 84.00 85 ARG A N 1
ATOM 696 C CA . ARG A 1 85 ? 1.751 -3.578 -4.031 1.00 84.00 85 ARG A CA 1
ATOM 697 C C . ARG A 1 85 ? 2.664 -2.353 -3.986 1.00 84.00 85 ARG A C 1
ATOM 699 O O . ARG A 1 85 ? 3.268 -2.005 -4.997 1.00 84.00 85 ARG A O 1
ATOM 706 N N . TRP A 1 86 ? 2.789 -1.708 -2.826 1.00 75.75 86 TRP A N 1
ATOM 707 C CA . TRP A 1 86 ? 3.679 -0.555 -2.654 1.00 75.75 86 TRP A CA 1
ATOM 708 C C . TRP A 1 86 ? 5.156 -0.938 -2.814 1.00 75.75 86 TRP A C 1
ATOM 710 O O . TRP A 1 86 ? 5.962 -0.140 -3.297 1.00 75.75 86 TRP A O 1
ATOM 720 N N . SER A 1 87 ? 5.509 -2.180 -2.466 1.00 73.19 87 SER A N 1
ATOM 721 C CA . SER A 1 87 ? 6.854 -2.719 -2.694 1.00 73.19 87 SER A CA 1
ATOM 722 C C . SER A 1 87 ? 7.242 -2.679 -4.177 1.00 73.19 87 SER A C 1
ATOM 724 O O . SER A 1 87 ? 8.385 -2.362 -4.506 1.00 73.19 87 SER A O 1
ATOM 726 N N . ILE A 1 88 ? 6.286 -2.898 -5.088 1.00 77.75 88 ILE A N 1
ATOM 727 C CA . ILE A 1 88 ? 6.513 -2.811 -6.538 1.00 77.75 88 ILE A CA 1
ATOM 728 C C . ILE A 1 88 ? 6.848 -1.370 -6.948 1.00 77.75 88 ILE A C 1
ATOM 730 O O . ILE A 1 88 ? 7.853 -1.142 -7.615 1.00 77.75 88 ILE A O 1
ATOM 734 N N . GLU A 1 89 ? 6.058 -0.385 -6.515 1.00 77.94 89 GLU A N 1
ATOM 735 C CA . GLU A 1 89 ? 6.283 1.039 -6.826 1.00 77.94 89 GLU A CA 1
ATOM 736 C C . GLU A 1 89 ? 7.622 1.550 -6.265 1.00 77.94 89 GLU A C 1
ATOM 738 O O . GLU A 1 89 ? 8.383 2.245 -6.947 1.00 77.94 89 GLU A O 1
ATOM 743 N N . THR A 1 90 ? 7.956 1.116 -5.048 1.00 78.25 90 THR A N 1
ATOM 744 C CA . THR A 1 90 ? 9.253 1.394 -4.418 1.00 78.25 90 THR A CA 1
ATOM 745 C C . THR A 1 90 ? 10.390 0.754 -5.217 1.00 78.25 90 THR A C 1
ATOM 747 O O . THR A 1 90 ? 11.394 1.405 -5.501 1.00 78.25 90 THR A O 1
ATOM 750 N N . SER A 1 91 ? 10.218 -0.498 -5.649 1.00 75.81 91 SER A N 1
ATOM 751 C CA . SER A 1 91 ? 11.205 -1.216 -6.461 1.00 75.81 91 SER A CA 1
ATOM 752 C C . SER A 1 91 ? 11.436 -0.546 -7.818 1.00 75.81 91 SER A C 1
ATOM 754 O O . SER A 1 91 ? 12.581 -0.464 -8.256 1.00 75.81 91 SER A O 1
ATOM 756 N N . TYR A 1 92 ? 10.392 -0.006 -8.458 1.00 77.19 92 TYR A N 1
ATOM 757 C CA . TYR A 1 92 ? 10.529 0.773 -9.694 1.00 77.19 92 TYR A CA 1
ATOM 758 C C . TYR A 1 92 ? 11.253 2.105 -9.483 1.00 77.19 92 TYR A C 1
ATOM 760 O O . TYR A 1 92 ? 12.073 2.483 -10.319 1.00 77.19 92 TYR A O 1
ATOM 768 N N . SER A 1 93 ? 10.988 2.798 -8.374 1.00 77.19 93 SER A N 1
ATOM 769 C CA . SER A 1 93 ? 11.707 4.032 -8.027 1.00 77.19 9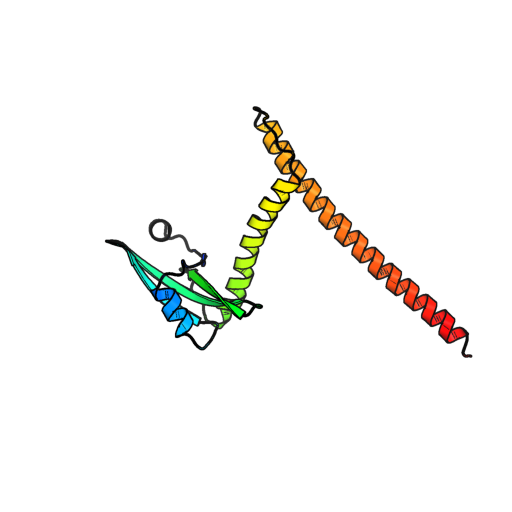3 SER A CA 1
ATOM 770 C C . SER A 1 93 ? 13.206 3.765 -7.862 1.00 77.19 93 SER A C 1
ATOM 772 O O . SER A 1 93 ? 14.020 4.429 -8.497 1.00 77.19 93 SER A O 1
ATOM 774 N N . MET A 1 94 ? 13.563 2.714 -7.115 1.00 75.19 94 MET A N 1
ATOM 775 C CA . MET A 1 94 ? 14.954 2.276 -6.932 1.00 75.19 94 MET A CA 1
ATOM 776 C C . MET A 1 94 ? 15.608 1.819 -8.240 1.00 75.19 94 MET A C 1
ATOM 778 O O . MET A 1 94 ? 16.771 2.113 -8.498 1.00 75.19 94 MET A O 1
ATOM 782 N N . LEU A 1 95 ? 14.867 1.121 -9.107 1.00 77.38 95 LEU A N 1
ATOM 783 C CA . LEU A 1 95 ? 15.363 0.756 -10.434 1.00 77.38 95 LEU A CA 1
ATOM 784 C C . LEU A 1 95 ? 15.732 2.000 -11.255 1.00 77.38 95 LEU A C 1
ATOM 786 O O . LEU A 1 95 ? 16.694 1.968 -12.016 1.00 77.38 95 LEU A O 1
ATOM 790 N N . GLY A 1 96 ? 14.993 3.099 -11.088 1.00 72.69 96 GLY A N 1
ATOM 791 C CA . GLY A 1 96 ? 15.302 4.387 -11.703 1.00 72.69 96 GLY A CA 1
ATOM 792 C C . GLY A 1 96 ? 16.631 5.000 -11.250 1.00 72.69 96 GLY A C 1
ATOM 793 O O . GLY A 1 96 ? 17.231 5.732 -12.032 1.00 72.69 96 GLY A O 1
ATOM 794 N N . GLU A 1 97 ? 17.100 4.688 -10.039 1.00 73.06 97 GLU A N 1
ATOM 795 C CA . GLU A 1 97 ? 18.395 5.145 -9.511 1.00 73.06 97 GLU A CA 1
ATOM 796 C C . GLU A 1 97 ? 19.566 4.320 -10.060 1.00 73.06 97 GLU A C 1
ATOM 798 O O . GLU A 1 97 ? 20.635 4.862 -10.325 1.00 73.06 97 GLU A O 1
ATOM 803 N N . VAL A 1 98 ? 19.357 3.018 -10.279 1.00 66.62 98 VAL A N 1
ATOM 804 C CA . VAL A 1 98 ? 20.379 2.098 -10.815 1.00 66.62 98 VAL A CA 1
ATOM 805 C C . VAL A 1 98 ? 20.478 2.185 -12.341 1.00 66.62 98 VAL A C 1
ATOM 807 O O . VAL A 1 98 ? 21.550 2.015 -12.921 1.00 66.62 98 VAL A O 1
ATOM 810 N N . ARG A 1 99 ? 19.355 2.429 -13.025 1.00 69.44 99 ARG A N 1
ATOM 811 C CA . ARG A 1 99 ? 19.301 2.452 -14.488 1.00 69.44 99 ARG A CA 1
ATOM 812 C C . ARG A 1 99 ? 19.954 3.719 -15.034 1.00 69.44 99 ARG A C 1
ATOM 814 O O . ARG A 1 99 ? 19.541 4.835 -14.727 1.00 69.44 99 ARG A O 1
ATOM 821 N N . THR A 1 100 ? 20.886 3.546 -15.964 1.00 69.06 100 THR A N 1
ATOM 822 C CA . THR A 1 100 ? 21.490 4.649 -16.717 1.00 69.06 100 THR A CA 1
ATOM 823 C C . THR A 1 100 ? 20.407 5.447 -17.454 1.00 69.06 100 THR A C 1
ATOM 825 O O . THR A 1 100 ? 19.543 4.872 -18.121 1.00 69.06 100 THR A O 1
ATOM 828 N N . LYS A 1 101 ? 20.423 6.783 -17.356 1.00 65.56 101 LYS A N 1
ATOM 829 C CA . LYS A 1 101 ? 19.522 7.632 -18.151 1.00 65.56 101 LYS A CA 1
ATOM 830 C C . LYS A 1 101 ? 19.970 7.579 -19.612 1.00 65.56 101 LYS A C 1
ATOM 832 O O . LYS A 1 101 ? 21.055 8.032 -19.948 1.00 65.56 101 LYS A O 1
ATOM 837 N N . THR A 1 102 ? 19.135 7.005 -20.470 1.00 65.19 102 THR A N 1
ATOM 838 C CA . THR A 1 102 ? 19.417 6.806 -21.901 1.00 65.19 102 THR A CA 1
ATOM 839 C C . THR A 1 102 ? 18.519 7.716 -22.735 1.00 65.19 102 THR A C 1
ATOM 841 O O . THR A 1 102 ? 17.303 7.702 -22.542 1.00 65.19 102 THR A O 1
ATOM 844 N N . ALA A 1 103 ? 19.097 8.402 -23.721 1.00 61.62 103 ALA A N 1
ATOM 845 C CA . ALA A 1 103 ? 18.377 9.059 -24.817 1.00 61.62 103 ALA A CA 1
ATOM 846 C C . ALA A 1 103 ? 18.371 8.206 -26.106 1.00 61.62 103 ALA A C 1
ATOM 848 O O . ALA A 1 103 ? 18.218 8.730 -27.205 1.00 61.62 103 ALA A O 1
ATOM 849 N N . SER A 1 104 ? 18.586 6.889 -25.993 1.00 67.12 104 SER A N 1
ATOM 850 C CA . SER A 1 104 ? 18.670 6.001 -27.153 1.00 67.12 104 SER A CA 1
ATOM 851 C C . SER A 1 104 ? 17.314 5.853 -27.855 1.00 67.12 104 SER A C 1
ATOM 853 O O . SER A 1 104 ? 16.288 5.597 -27.217 1.00 67.12 104 SER A O 1
ATOM 855 N N . VAL A 1 105 ? 17.320 5.988 -29.184 1.00 71.06 105 VAL A N 1
ATOM 856 C CA . VAL A 1 105 ? 16.129 5.873 -30.045 1.00 71.06 105 VAL A CA 1
ATOM 857 C C . VAL A 1 105 ? 15.655 4.415 -30.131 1.00 71.06 105 VAL A C 1
ATOM 859 O O . VAL A 1 105 ? 14.454 4.136 -30.179 1.00 71.06 105 VAL A O 1
ATOM 862 N N . THR A 1 106 ? 16.573 3.452 -30.062 1.00 84.00 106 THR A N 1
ATOM 863 C CA . THR A 1 106 ? 16.277 2.025 -30.206 1.00 84.00 106 THR A CA 1
ATOM 864 C C . THR A 1 106 ? 15.594 1.451 -28.963 1.00 84.00 106 THR A C 1
ATOM 866 O O . THR A 1 106 ? 16.100 1.509 -27.841 1.00 84.00 106 THR A O 1
ATOM 869 N N . TYR A 1 107 ? 14.417 0.849 -29.154 1.00 85.25 107 TYR A N 1
ATOM 870 C CA . TYR A 1 107 ? 13.654 0.211 -28.074 1.00 85.25 107 TYR A CA 1
ATOM 871 C C . TYR A 1 107 ? 14.408 -0.953 -27.417 1.00 85.25 107 TYR A C 1
ATOM 873 O O . TYR A 1 107 ? 14.343 -1.097 -26.199 1.00 85.25 107 TYR A O 1
ATOM 881 N N . ALA A 1 108 ? 15.162 -1.737 -28.194 1.00 87.25 108 ALA A N 1
ATOM 882 C CA . ALA A 1 108 ? 15.932 -2.874 -27.686 1.00 87.25 108 ALA A CA 1
ATOM 883 C C . ALA A 1 108 ? 16.936 -2.464 -26.594 1.00 87.25 108 ALA A C 1
ATOM 885 O O . ALA A 1 108 ? 16.996 -3.093 -25.542 1.00 87.25 108 ALA A O 1
ATOM 886 N N . VAL A 1 109 ? 17.655 -1.354 -26.798 1.00 83.56 109 VAL A N 1
ATOM 887 C CA . VAL A 1 109 ? 18.634 -0.830 -25.831 1.00 83.56 109 VAL A CA 1
ATOM 888 C C . VAL A 1 109 ? 17.944 -0.367 -24.544 1.00 83.56 109 VAL A C 1
ATOM 890 O O . VAL A 1 109 ? 18.424 -0.635 -23.444 1.00 83.56 109 VAL A O 1
ATOM 893 N N . ARG A 1 110 ? 16.773 0.274 -24.660 1.00 83.50 110 ARG A N 1
ATOM 894 C CA . ARG A 1 110 ? 15.975 0.707 -23.500 1.00 83.50 110 ARG A CA 1
ATOM 895 C C . ARG A 1 110 ? 15.490 -0.479 -22.665 1.00 83.50 110 ARG A C 1
ATOM 897 O O . ARG A 1 110 ? 15.605 -0.439 -21.442 1.00 83.50 110 ARG A O 1
ATOM 904 N N . TRP A 1 111 ? 14.993 -1.533 -23.313 1.00 85.81 111 TRP A N 1
ATOM 905 C CA . TRP A 1 111 ? 14.572 -2.760 -22.632 1.00 85.81 111 TRP A CA 1
ATOM 906 C C . TRP A 1 111 ? 15.742 -3.508 -22.005 1.00 85.81 111 TRP A C 1
ATOM 908 O O . TRP A 1 111 ? 15.642 -3.910 -20.847 1.00 85.81 111 TRP A O 1
ATOM 918 N N . PHE A 1 112 ? 16.865 -3.621 -22.716 1.00 87.69 1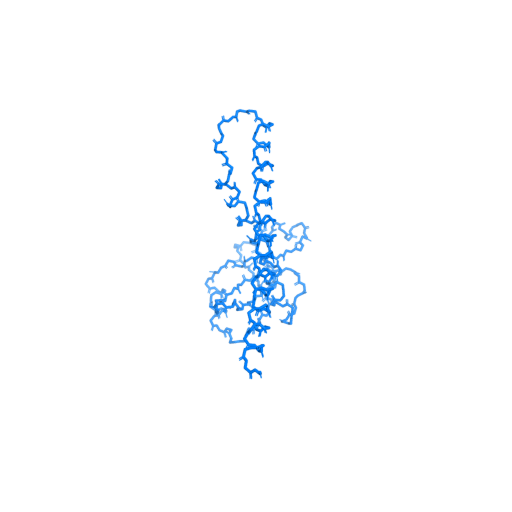12 PHE A N 1
ATOM 919 C CA . PHE A 1 112 ? 18.086 -4.212 -22.178 1.00 87.69 112 PHE A CA 1
ATOM 920 C C . PHE A 1 112 ? 18.514 -3.517 -20.883 1.00 87.69 112 PHE A C 1
ATOM 922 O O . PHE A 1 112 ? 18.695 -4.182 -19.873 1.00 87.69 112 PHE A O 1
ATOM 929 N N . LEU A 1 113 ? 18.584 -2.182 -20.865 1.00 83.44 113 LEU A N 1
ATOM 930 C CA . LEU A 1 113 ? 18.998 -1.426 -19.676 1.00 83.44 113 LEU A CA 1
ATOM 931 C C . LEU A 1 113 ? 18.007 -1.544 -18.509 1.00 83.44 113 LEU A C 1
ATOM 933 O O . LEU A 1 113 ? 18.419 -1.529 -17.350 1.00 83.44 113 LEU A O 1
ATOM 937 N N . VAL A 1 114 ? 16.709 -1.690 -18.788 1.00 84.00 114 VAL A N 1
ATOM 938 C CA . VAL A 1 114 ? 15.696 -1.973 -17.756 1.00 84.00 114 VAL A CA 1
ATOM 939 C C . VAL A 1 114 ? 15.912 -3.353 -17.140 1.00 84.00 114 VAL A C 1
ATOM 941 O O . VAL A 1 114 ? 15.988 -3.466 -15.917 1.00 84.00 114 VAL A O 1
ATOM 944 N N . LEU A 1 115 ? 16.036 -4.390 -17.970 1.00 88.00 115 LEU A N 1
ATOM 945 C CA . LEU A 1 115 ? 16.237 -5.767 -17.515 1.00 88.00 115 LEU A CA 1
ATOM 946 C C . LEU A 1 115 ? 17.586 -5.932 -16.808 1.00 88.00 115 LEU A C 1
ATOM 948 O O . LEU A 1 115 ? 17.663 -6.567 -15.761 1.00 88.00 115 LEU A O 1
ATOM 952 N N . PHE A 1 116 ? 18.632 -5.297 -17.327 1.00 87.50 116 PHE A N 1
ATOM 953 C CA . PHE A 1 116 ? 19.960 -5.306 -16.728 1.00 87.50 116 PHE A CA 1
ATOM 954 C C . PHE A 1 116 ? 19.975 -4.602 -15.364 1.00 87.50 116 PHE A C 1
ATOM 956 O O . PHE A 1 116 ? 20.517 -5.143 -14.404 1.00 87.50 116 PHE A O 1
ATOM 963 N N . GLY A 1 117 ? 19.301 -3.454 -15.226 1.00 84.94 117 GLY A N 1
ATOM 964 C CA . GLY A 1 117 ? 19.138 -2.789 -13.928 1.00 84.94 117 GLY A CA 1
ATOM 965 C C . GLY A 1 117 ? 18.376 -3.644 -12.905 1.00 84.94 117 GLY A C 1
ATOM 966 O O . GLY A 1 117 ? 18.748 -3.680 -11.731 1.00 84.94 117 GLY A O 1
ATOM 967 N N . LEU A 1 118 ? 17.345 -4.378 -13.345 1.00 85.38 118 LEU A N 1
ATOM 968 C CA . LEU A 1 118 ? 16.611 -5.333 -12.504 1.00 85.38 118 LEU A CA 1
ATOM 969 C C . LEU A 1 118 ? 17.525 -6.467 -12.018 1.00 85.38 118 LEU A C 1
ATOM 971 O O . LEU A 1 118 ? 17.500 -6.801 -10.832 1.00 85.38 118 LEU A O 1
ATOM 975 N N . LEU A 1 119 ? 18.352 -7.020 -12.910 1.00 88.56 119 LEU A N 1
ATOM 976 C CA . LEU A 1 119 ? 19.321 -8.067 -12.580 1.00 88.56 119 LEU A CA 1
ATOM 977 C C . LEU A 1 119 ? 20.358 -7.584 -11.566 1.00 88.56 119 LEU A C 1
ATOM 979 O O . LEU A 1 119 ? 20.561 -8.252 -10.556 1.00 88.56 119 LEU A O 1
ATOM 983 N N . LEU A 1 120 ? 20.968 -6.416 -11.788 1.00 86.94 120 LEU A N 1
ATOM 984 C CA . LEU A 1 120 ? 21.960 -5.851 -10.869 1.00 86.94 120 LEU A CA 1
ATOM 985 C C . LEU A 1 120 ? 21.378 -5.619 -9.474 1.00 86.94 120 LEU A C 1
ATOM 987 O O . LEU A 1 120 ? 21.998 -5.982 -8.475 1.00 86.94 120 LEU A O 1
ATOM 991 N N . ARG A 1 121 ? 20.163 -5.066 -9.397 1.00 84.19 121 ARG A N 1
ATOM 992 C CA . ARG A 1 121 ? 19.469 -4.849 -8.125 1.00 84.19 121 ARG A CA 1
ATOM 993 C C . ARG A 1 121 ? 19.229 -6.167 -7.391 1.00 84.19 121 ARG A C 1
ATOM 995 O O . ARG A 1 121 ? 19.550 -6.273 -6.211 1.00 84.19 121 ARG A O 1
ATOM 1002 N N . ASN A 1 122 ? 18.669 -7.163 -8.075 1.00 87.19 122 ASN A N 1
ATOM 1003 C CA . ASN A 1 122 ? 18.387 -8.461 -7.464 1.00 87.19 122 ASN A CA 1
ATOM 1004 C C . ASN A 1 122 ? 19.680 -9.181 -7.052 1.00 87.19 122 ASN A C 1
ATOM 1006 O O . ASN A 1 122 ? 19.735 -9.739 -5.959 1.00 87.19 122 ASN A O 1
ATOM 1010 N N . GLY A 1 123 ? 20.731 -9.093 -7.871 1.00 88.06 123 GLY A N 1
ATOM 1011 C CA . GLY A 1 123 ? 22.064 -9.592 -7.545 1.00 88.06 123 GLY A CA 1
ATOM 1012 C C . GLY A 1 123 ? 22.608 -8.964 -6.265 1.00 88.06 123 GLY A C 1
ATOM 1013 O O . GLY A 1 123 ? 22.990 -9.689 -5.354 1.00 88.06 123 GLY A O 1
ATOM 1014 N N . TYR A 1 124 ? 22.566 -7.634 -6.137 1.00 87.62 124 TYR A N 1
ATOM 1015 C CA . TYR A 1 124 ? 23.010 -6.936 -4.927 1.00 87.62 124 TYR A CA 1
ATOM 1016 C C . TYR A 1 124 ? 22.276 -7.406 -3.663 1.00 87.62 124 TYR A C 1
ATOM 1018 O O . TYR A 1 124 ? 22.921 -7.667 -2.650 1.00 87.62 124 TYR A O 1
ATOM 1026 N N . TYR A 1 125 ? 20.946 -7.557 -3.707 1.00 85.44 125 TYR A N 1
ATOM 1027 C CA . TYR A 1 125 ? 20.194 -8.056 -2.550 1.00 85.44 125 TYR A CA 1
ATOM 1028 C C . TYR A 1 125 ? 20.590 -9.484 -2.165 1.00 85.44 125 TYR A C 1
ATOM 1030 O O . TYR A 1 125 ? 20.749 -9.752 -0.976 1.00 85.44 125 TYR A O 1
ATOM 1038 N N . LEU A 1 126 ? 20.786 -10.374 -3.144 1.00 88.12 126 LEU A N 1
ATOM 1039 C CA . LEU A 1 126 ? 21.243 -11.744 -2.896 1.00 88.12 126 LEU A CA 1
ATOM 1040 C C . LEU A 1 126 ? 22.656 -11.764 -2.307 1.00 88.12 126 LEU A C 1
ATOM 1042 O O . LEU A 1 126 ? 22.881 -12.426 -1.300 1.00 88.12 126 LEU A O 1
ATOM 1046 N N . PHE A 1 127 ? 23.589 -10.999 -2.879 1.00 89.31 127 PHE A N 1
ATOM 1047 C CA . PHE A 1 127 ? 24.947 -10.882 -2.345 1.00 89.31 127 PHE A CA 1
ATOM 1048 C C . PHE A 1 127 ? 24.946 -10.343 -0.913 1.00 89.31 127 PHE A C 1
ATOM 1050 O O . PHE A 1 127 ? 25.610 -10.908 -0.052 1.00 89.31 127 PHE A O 1
ATOM 1057 N N . ASN A 1 128 ? 24.168 -9.298 -0.631 1.00 87.38 128 ASN A N 1
ATOM 1058 C CA . ASN A 1 128 ? 24.069 -8.723 0.708 1.00 87.38 128 ASN A CA 1
ATOM 1059 C C . ASN A 1 128 ? 23.448 -9.701 1.724 1.00 87.38 128 ASN A C 1
ATOM 1061 O O . ASN A 1 128 ? 23.884 -9.745 2.870 1.00 87.38 128 ASN A O 1
ATOM 1065 N N . ASP A 1 129 ? 22.447 -10.492 1.325 1.00 85.31 129 ASP A N 1
ATOM 1066 C CA . ASP A 1 129 ? 21.855 -11.524 2.188 1.00 85.31 129 ASP A CA 1
ATOM 1067 C C . ASP A 1 129 ? 22.845 -12.660 2.483 1.00 85.31 129 ASP A C 1
ATOM 1069 O O . ASP A 1 129 ? 22.969 -13.103 3.625 1.00 85.31 129 ASP A O 1
ATOM 1073 N N . ILE A 1 130 ? 23.604 -13.086 1.470 1.00 85.25 130 ILE A N 1
ATOM 1074 C CA . ILE A 1 130 ? 24.660 -14.092 1.609 1.00 85.25 130 ILE A CA 1
ATOM 1075 C C . ILE A 1 130 ? 25.753 -13.588 2.558 1.00 85.25 130 ILE A C 1
ATOM 1077 O O . ILE A 1 130 ? 26.058 -14.269 3.533 1.00 85.25 130 ILE A O 1
ATOM 1081 N N . VAL A 1 131 ? 26.299 -12.389 2.328 1.00 82.50 131 VAL A N 1
ATOM 1082 C CA . VAL A 1 131 ? 27.358 -11.804 3.173 1.00 82.50 131 VAL A CA 1
ATOM 1083 C C . VAL A 1 131 ? 26.900 -11.687 4.626 1.00 82.50 131 VAL A C 1
ATOM 1085 O O . VAL A 1 131 ? 27.607 -12.134 5.520 1.00 82.50 131 VAL A O 1
ATOM 1088 N N . LYS A 1 132 ? 25.679 -11.200 4.878 1.00 78.25 132 LYS A N 1
ATOM 1089 C CA . LYS A 1 1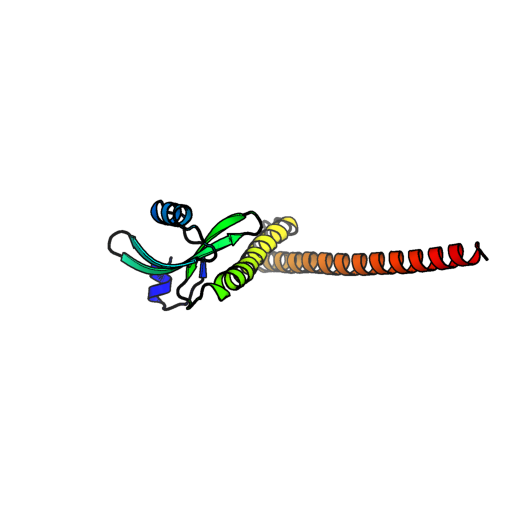32 ? 25.132 -11.110 6.243 1.00 78.25 132 LYS A CA 1
ATOM 1090 C C . LYS A 1 132 ? 24.997 -12.462 6.935 1.00 78.25 132 LYS A C 1
ATOM 1092 O O . LYS A 1 132 ? 25.244 -12.557 8.135 1.00 78.25 132 LYS A O 1
ATOM 1097 N N . LYS A 1 133 ? 24.592 -13.506 6.205 1.00 75.38 133 LYS A N 1
ATOM 1098 C CA . LYS A 1 133 ? 24.543 -14.873 6.743 1.00 75.38 133 LYS A CA 1
ATOM 1099 C C . LYS A 1 133 ? 25.940 -15.373 7.098 1.00 75.38 133 LYS A C 1
ATOM 1101 O O . LYS A 1 133 ? 26.103 -15.953 8.165 1.00 75.38 133 LYS A O 1
ATOM 1106 N N . PHE A 1 134 ? 26.934 -15.113 6.249 1.00 72.81 134 PHE A N 1
ATOM 1107 C CA . PHE A 1 134 ? 28.327 -15.458 6.536 1.00 72.81 134 PHE A CA 1
ATOM 1108 C C . PHE A 1 134 ? 28.872 -14.708 7.759 1.00 72.81 134 PHE A C 1
ATOM 1110 O O . PHE A 1 134 ? 29.429 -15.357 8.638 1.00 72.81 134 PHE A O 1
ATOM 1117 N N . ASP A 1 135 ? 28.644 -13.397 7.871 1.00 66.31 135 ASP A N 1
ATOM 1118 C CA . ASP A 1 135 ? 29.084 -12.584 9.017 1.00 66.31 135 ASP A CA 1
ATOM 1119 C C . ASP A 1 135 ? 28.447 -13.037 10.341 1.00 66.31 135 ASP A C 1
ATOM 1121 O O . ASP A 1 135 ? 29.092 -13.071 11.388 1.00 66.31 135 ASP A O 1
ATOM 1125 N N . HIS A 1 136 ? 27.170 -13.424 10.316 1.00 65.25 136 HIS A N 1
ATOM 1126 C CA . HIS A 1 136 ? 26.498 -13.948 11.504 1.00 65.25 136 HIS A CA 1
ATOM 1127 C C . HIS A 1 136 ? 27.068 -15.308 11.933 1.00 65.25 136 HIS A C 1
ATOM 1129 O O . HIS A 1 136 ? 27.217 -15.572 13.125 1.00 65.25 136 HIS A O 1
ATOM 1135 N N . VAL A 1 137 ? 27.397 -16.177 10.972 1.00 68.88 137 VAL A N 1
ATOM 1136 C CA . VAL A 1 137 ? 28.012 -17.481 11.253 1.00 68.88 137 VAL A CA 1
ATOM 1137 C C . VAL A 1 137 ? 29.423 -17.298 11.813 1.00 68.88 137 VAL A C 1
ATOM 1139 O O . VAL A 1 137 ? 29.740 -17.903 12.832 1.00 68.88 137 VAL A O 1
ATOM 1142 N N . THR A 1 138 ? 30.248 -16.425 11.229 1.00 68.25 138 THR A N 1
ATOM 1143 C CA . THR A 1 138 ? 31.616 -16.179 11.714 1.00 68.25 138 THR A CA 1
ATOM 1144 C C . THR A 1 138 ? 31.643 -15.564 13.111 1.00 68.25 138 THR A C 1
ATOM 1146 O O . THR A 1 138 ? 32.477 -15.966 13.921 1.00 68.25 138 THR A O 1
ATOM 1149 N N . LEU A 1 139 ? 30.713 -14.662 13.443 1.00 63.09 139 LEU A N 1
ATOM 1150 C CA . LEU A 1 139 ? 30.585 -14.106 14.796 1.00 63.09 139 LEU A CA 1
ATOM 1151 C C . LEU A 1 139 ? 30.191 -15.162 15.837 1.00 63.09 139 LEU A C 1
ATOM 1153 O O . LEU A 1 139 ? 30.749 -15.160 16.935 1.00 63.09 139 LEU A O 1
ATOM 1157 N N . ILE A 1 140 ? 29.276 -16.079 15.502 1.00 69.69 140 ILE A N 1
ATOM 1158 C CA . ILE A 1 140 ? 28.916 -17.195 16.392 1.00 69.69 140 ILE A CA 1
ATOM 1159 C C . ILE A 1 140 ? 30.121 -18.107 16.602 1.00 69.69 140 ILE A C 1
ATOM 1161 O O . ILE A 1 140 ? 30.491 -18.370 17.743 1.00 69.69 140 ILE A O 1
ATOM 1165 N N . THR A 1 141 ? 30.771 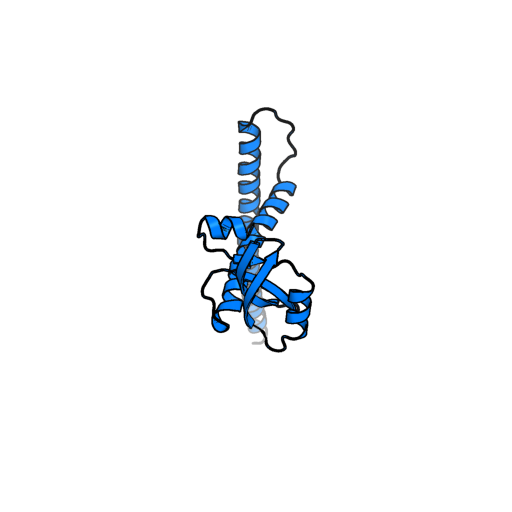-18.541 15.520 1.00 72.44 141 THR A N 1
ATOM 1166 C CA . THR A 1 141 ? 31.930 -19.437 15.606 1.00 72.44 141 THR A CA 1
ATOM 1167 C C . THR A 1 141 ? 33.070 -18.803 16.405 1.00 72.44 141 THR A C 1
ATOM 1169 O O . THR A 1 141 ? 33.691 -19.466 17.231 1.00 72.44 141 THR A O 1
ATOM 1172 N N . PHE A 1 142 ? 33.316 -17.502 16.228 1.00 72.44 142 PHE A N 1
ATOM 1173 C CA . PHE A 1 142 ? 34.312 -16.775 17.010 1.00 72.44 142 PHE A CA 1
ATOM 1174 C C . PHE A 1 142 ? 33.922 -16.673 18.494 1.00 72.44 142 PHE A C 1
ATOM 1176 O O . PHE A 1 142 ? 34.757 -16.903 19.365 1.00 72.44 142 PHE A O 1
ATOM 1183 N N . SER A 1 143 ? 32.652 -16.387 18.800 1.00 70.19 143 SER A N 1
ATOM 1184 C CA . SER A 1 143 ? 32.145 -16.341 20.178 1.00 70.19 143 SER A CA 1
ATOM 1185 C C . SER A 1 143 ? 32.253 -17.691 20.893 1.00 70.19 143 SER A C 1
ATOM 1187 O O . SER A 1 143 ? 32.586 -17.728 22.078 1.00 70.19 143 SER A O 1
ATOM 1189 N N . GLU A 1 144 ? 31.962 -18.793 20.203 1.00 79.38 144 GLU A N 1
ATOM 1190 C CA . GLU A 1 144 ? 32.086 -20.149 20.747 1.00 79.38 144 GLU A CA 1
ATOM 1191 C C . GLU A 1 144 ? 33.543 -20.497 21.061 1.00 79.38 144 GLU A C 1
ATOM 1193 O O . GLU A 1 144 ? 33.836 -21.078 22.108 1.00 79.38 144 GLU A O 1
ATOM 1198 N N . GLU A 1 145 ? 34.470 -20.103 20.189 1.00 78.19 145 GLU A N 1
ATOM 1199 C CA . GLU A 1 145 ? 35.892 -20.371 20.380 1.00 78.19 145 GLU A CA 1
ATOM 1200 C C . GLU A 1 145 ? 36.488 -19.534 21.522 1.00 78.19 145 GLU A C 1
ATOM 1202 O O . GLU A 1 145 ? 37.247 -20.054 22.341 1.00 78.19 145 GLU A O 1
ATOM 1207 N N . ILE A 1 146 ? 36.070 -18.270 21.662 1.00 77.31 146 ILE A N 1
ATOM 1208 C CA . ILE A 1 146 ? 36.428 -17.431 22.814 1.00 77.31 146 ILE A CA 1
ATOM 1209 C C . ILE A 1 146 ? 35.892 -18.032 24.119 1.00 77.31 146 ILE A C 1
ATOM 1211 O O . ILE A 1 146 ? 36.651 -18.142 25.080 1.00 77.31 146 ILE A O 1
ATOM 1215 N N . MET A 1 147 ? 34.632 -18.486 24.159 1.00 75.00 147 MET A N 1
ATOM 1216 C CA . MET A 1 147 ? 34.075 -19.131 25.357 1.00 75.00 147 MET A CA 1
ATOM 1217 C C . MET A 1 147 ? 34.852 -20.390 25.758 1.00 75.00 147 MET A C 1
ATOM 1219 O O . MET A 1 147 ? 35.165 -20.552 26.937 1.00 75.00 147 MET A O 1
ATOM 1223 N N . LYS A 1 148 ? 35.237 -21.250 24.804 1.00 80.44 148 LYS A N 1
ATOM 1224 C CA . LYS A 1 148 ? 36.085 -22.423 25.093 1.00 80.44 148 LYS A CA 1
ATOM 1225 C C . LYS A 1 148 ? 37.432 -22.030 25.694 1.00 80.44 148 LYS A C 1
ATOM 1227 O O . LYS A 1 148 ? 37.896 -22.683 26.626 1.00 80.44 148 LYS A O 1
ATOM 1232 N N . ILE A 1 149 ? 38.068 -20.985 25.164 1.00 79.38 149 ILE A N 1
ATOM 1233 C CA . ILE A 1 149 ? 39.368 -20.509 25.655 1.00 79.38 149 ILE A CA 1
ATOM 1234 C C . ILE A 1 149 ? 39.235 -19.936 27.070 1.00 79.38 149 ILE A C 1
ATOM 1236 O O . ILE A 1 149 ? 40.075 -20.237 27.917 1.00 79.38 149 ILE A O 1
ATOM 1240 N N . THR A 1 150 ? 38.186 -19.159 27.347 1.00 72.94 150 THR A N 1
ATOM 1241 C CA . THR A 1 150 ? 37.921 -18.610 28.685 1.00 72.94 150 THR A CA 1
ATOM 1242 C C . THR A 1 150 ? 37.648 -19.724 29.695 1.00 72.94 150 THR A C 1
ATOM 1244 O O . THR A 1 150 ? 38.315 -19.778 30.721 1.00 72.94 150 THR A O 1
ATOM 1247 N N . MET A 1 151 ? 36.775 -20.685 29.371 1.00 71.69 151 MET A N 1
ATOM 1248 C CA . MET A 1 151 ? 36.455 -21.803 30.273 1.00 71.69 151 MET A CA 1
ATOM 1249 C C . MET A 1 151 ? 37.638 -22.745 30.535 1.00 71.69 151 MET A C 1
ATOM 1251 O O . MET A 1 151 ? 37.682 -23.393 31.574 1.00 71.69 151 MET A O 1
ATOM 1255 N N . LYS A 1 152 ? 38.608 -22.825 29.617 1.00 67.94 152 LYS A N 1
ATOM 1256 C CA . LYS A 1 152 ? 39.840 -23.607 29.803 1.00 67.94 152 LYS A CA 1
ATOM 1257 C C . LYS 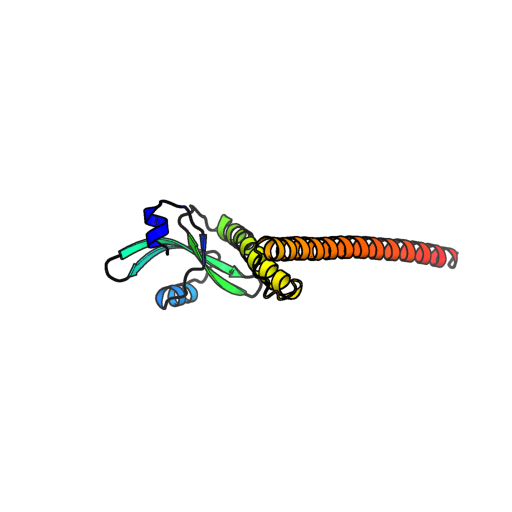A 1 152 ? 40.874 -22.901 30.691 1.00 67.94 152 LYS A C 1
ATOM 1259 O O . LYS A 1 152 ? 41.828 -23.537 31.119 1.00 67.94 152 LYS A O 1
ATOM 1264 N N . LYS A 1 153 ? 40.728 -21.595 30.925 1.00 60.38 153 LYS A N 1
ATOM 1265 C CA . LYS A 1 153 ? 41.675 -20.792 31.711 1.00 60.38 153 LYS A CA 1
ATOM 1266 C C . LYS A 1 153 ? 41.313 -20.724 33.201 1.00 60.38 153 LYS A C 1
ATOM 1268 O O . LYS A 1 153 ? 42.181 -20.393 34.001 1.00 60.38 153 LYS A O 1
ATOM 1273 N N . ASP A 1 154 ? 40.068 -21.059 33.543 1.00 56.47 154 ASP A N 1
ATOM 1274 C CA . ASP A 1 154 ? 39.508 -21.002 34.901 1.00 56.47 154 ASP A CA 1
ATOM 1275 C C . ASP A 1 154 ? 39.475 -22.374 35.622 1.00 56.47 154 ASP A C 1
ATOM 1277 O O . ASP A 1 154 ? 38.836 -22.503 36.667 1.00 56.47 154 ASP A O 1
ATOM 1281 N N . GLY A 1 155 ? 40.150 -23.399 35.082 1.00 49.34 155 GLY A N 1
ATOM 1282 C CA . GLY A 1 155 ? 40.330 -24.725 35.697 1.00 49.34 155 GLY A CA 1
ATOM 1283 C C . GLY A 1 155 ? 41.793 -25.138 35.723 1.00 49.34 155 GLY A C 1
ATOM 1284 O O . GLY A 1 155 ? 42.194 -25.770 36.723 1.00 49.34 155 GLY A O 1
#

Radius of gyration: 25.14 Å; Cα contacts (8 Å, |Δi|>4): 129; chains: 1; bounding box: 67×40×66 Å

Nearest PDB structures (foldseek):
  8dzx-assembly1_A  TM=5.956E-01  e=3.713E-01  Halorhodospira halophila
  1xfn-assembly1_A  TM=6.192E-01  e=8.087E-01  Halorhodospira halophila
  3vol-assembly1_A-2  TM=4.300E-01  e=5.994E-01  Pseudomonas aeruginosa PAO1
  4gw9-assembly1_D  TM=4.327E-01  e=9.678E-01  Rhodopseudomonas palustris CGA009
  7wb0-assembly1_A  TM=4.505E-01  e=2.238E+00  Planctomycetota bacterium

Foldseek 3Di:
DQVVCVVVVHWDKDFDDCDPVNVVVVVVDPDPFDKDWDWDDDPPDIGIFIWTWHQDPVRDITIMTTNDPDDRVCRVVVVVVVVVVVVVVVVVVVLVVQADDDPDPDPVVVVVSSVVSVVVVVVVVVVVVVVVVVVVVVVVVVVVVVVVVVVVVVD

Secondary structure (DSSP, 8-state):
-HHHHHHTT---EEEPP--HHHHHHHHH--SSSEEEEEEEEETTEEEEEEEEEEE-TTS-EEEEEE-S---HHHHHHHHHHHHHHHHHHHHHHHHHHHS-----S-HHHHHHHHHHHHHHHHHHHHHHHHHHHHHHHHHHHHHHHHHHHHHHH--

Mean predicted aligned error: 11.72 Å